Protein AF-A0A7X2PGZ8-F1 (afdb_monomer)

Secondary structure (DSSP, 8-state):
---HHHHTTS-S-----PPPTTS-HHHHHHHHHHHHHHS---SS--HHHHTTHHHHHHHHHHH---HHHHHHHHHHHHHHHHH-STT-TT-HHHHHHHHHHHHHHHHSHIIIIIIS----SPPPS--

Structure (mmCIF, N/CA/C/O backbone):
data_AF-A0A7X2PGZ8-F1
#
_entry.id   AF-A0A7X2PGZ8-F1
#
loop_
_atom_site.group_PDB
_atom_site.id
_atom_site.type_symbol
_atom_site.label_atom_id
_atom_site.label_alt_id
_atom_site.label_comp_id
_atom_site.label_asym_id
_atom_site.label_entity_id
_atom_site.label_seq_id
_atom_site.pdbx_PDB_ins_code
_atom_site.Cartn_x
_atom_site.Cartn_y
_atom_site.Cartn_z
_atom_site.occupancy
_atom_site.B_iso_or_equiv
_atom_site.auth_seq_id
_atom_site.auth_comp_id
_atom_site.auth_asym_id
_atom_site.auth_atom_id
_atom_site.pdbx_PDB_model_num
ATOM 1 N N . MET A 1 1 ? 15.956 -35.086 -18.249 1.00 41.00 1 MET A N 1
ATOM 2 C CA . MET A 1 1 ? 16.391 -34.496 -16.962 1.00 41.00 1 MET A CA 1
ATOM 3 C C . MET A 1 1 ? 16.322 -32.979 -17.093 1.00 41.00 1 MET A C 1
ATOM 5 O O . MET A 1 1 ? 17.024 -32.442 -17.937 1.00 41.00 1 MET A O 1
ATOM 9 N N . ARG A 1 2 ? 15.423 -32.295 -16.369 1.00 40.47 2 ARG A N 1
ATOM 10 C CA . ARG A 1 2 ? 15.281 -30.829 -16.466 1.00 40.47 2 ARG A CA 1
ATOM 11 C C . ARG A 1 2 ? 16.415 -30.139 -15.706 1.00 40.47 2 ARG A C 1
ATOM 13 O O . ARG A 1 2 ? 16.730 -30.516 -14.580 1.00 40.47 2 ARG A O 1
ATOM 20 N N . SER A 1 3 ? 17.050 -29.168 -16.357 1.00 50.34 3 SER A N 1
ATOM 21 C CA . SER A 1 3 ? 18.208 -28.436 -15.840 1.00 50.34 3 SER A CA 1
ATOM 22 C C . SER A 1 3 ? 17.849 -27.673 -14.564 1.00 50.34 3 SER A C 1
ATOM 24 O O . SER A 1 3 ? 16.793 -27.048 -14.481 1.00 50.34 3 SER A O 1
ATOM 26 N N . ARG A 1 4 ? 18.763 -27.643 -13.587 1.00 52.00 4 ARG A N 1
ATOM 27 C CA . ARG A 1 4 ? 18.643 -26.859 -12.340 1.00 52.00 4 ARG A CA 1
ATOM 28 C C . ARG A 1 4 ? 18.386 -25.360 -12.607 1.00 52.00 4 ARG A C 1
ATOM 30 O O . ARG A 1 4 ? 17.865 -24.665 -11.741 1.00 52.00 4 ARG A O 1
ATOM 37 N N . ARG A 1 5 ? 18.691 -24.877 -13.823 1.00 48.38 5 ARG A N 1
ATOM 38 C CA . ARG A 1 5 ? 18.364 -23.527 -14.323 1.00 48.38 5 ARG A CA 1
ATOM 39 C C . ARG A 1 5 ? 16.903 -23.340 -14.759 1.00 48.38 5 ARG A C 1
ATOM 41 O O . ARG A 1 5 ? 16.420 -22.217 -14.689 1.00 48.38 5 ARG A O 1
ATOM 48 N N . GLU A 1 6 ? 16.191 -24.390 -15.168 1.00 37.78 6 GLU A N 1
ATOM 49 C CA . GLU A 1 6 ? 14.738 -24.320 -15.412 1.00 37.78 6 GLU A CA 1
ATOM 50 C C . GLU A 1 6 ? 13.938 -24.394 -14.111 1.00 37.78 6 GLU A C 1
ATOM 52 O O . GLU A 1 6 ? 12.923 -23.717 -13.975 1.00 37.78 6 GLU A O 1
ATOM 57 N N . VAL A 1 7 ? 14.433 -25.134 -13.114 1.00 41.34 7 VAL A N 1
ATOM 58 C CA . VAL A 1 7 ? 13.809 -25.200 -11.779 1.00 41.34 7 VAL A CA 1
ATOM 59 C C . VAL A 1 7 ? 13.842 -23.831 -11.078 1.00 41.34 7 VAL A C 1
ATOM 61 O O . VAL A 1 7 ? 12.925 -23.489 -10.340 1.00 41.34 7 VAL A O 1
ATOM 64 N N . LEU A 1 8 ? 14.838 -22.991 -11.384 1.00 36.97 8 LEU A N 1
ATOM 65 C CA . LEU A 1 8 ? 14.932 -21.610 -10.891 1.00 36.97 8 LEU A CA 1
ATOM 66 C C . LEU A 1 8 ? 14.097 -20.585 -11.683 1.00 36.97 8 LEU A C 1
ATOM 68 O O . LEU A 1 8 ? 14.045 -19.422 -11.293 1.00 36.97 8 LEU A O 1
ATOM 72 N N . LYS A 1 9 ? 13.414 -20.984 -12.765 1.00 38.50 9 LYS A N 1
ATOM 73 C CA . LYS A 1 9 ? 12.509 -20.105 -13.534 1.00 38.50 9 LYS A CA 1
ATOM 74 C C . LYS A 1 9 ? 11.022 -20.293 -13.201 1.00 38.50 9 LYS A C 1
ATOM 76 O O . LYS A 1 9 ? 10.183 -19.684 -13.854 1.00 38.50 9 LYS A O 1
ATOM 81 N N . LEU A 1 10 ? 10.694 -21.068 -12.165 1.00 37.03 10 LEU A N 1
ATOM 82 C CA . LEU A 1 10 ? 9.313 -21.415 -11.798 1.00 37.03 10 LEU A CA 1
ATOM 83 C C . LEU A 1 10 ? 8.874 -20.970 -10.391 1.00 37.03 10 LEU A C 1
ATOM 85 O O . LEU A 1 10 ? 7.833 -21.406 -9.913 1.00 37.03 10 LEU A O 1
ATOM 89 N N . ALA A 1 11 ? 9.608 -20.070 -9.732 1.00 37.16 11 ALA A N 1
ATOM 90 C CA . ALA A 1 11 ? 9.189 -19.536 -8.435 1.00 37.16 11 ALA A CA 1
ATOM 91 C C . ALA A 1 11 ? 9.757 -18.134 -8.151 1.00 37.16 11 ALA A C 1
ATOM 93 O O . ALA A 1 11 ? 10.556 -17.948 -7.241 1.00 37.16 11 ALA A O 1
ATOM 94 N N . ALA A 1 12 ? 9.310 -17.118 -8.891 1.00 40.53 12 ALA A N 1
ATOM 95 C CA . ALA A 1 12 ? 9.129 -15.796 -8.283 1.00 40.53 12 ALA A CA 1
ATOM 96 C C . ALA A 1 12 ? 7.673 -15.758 -7.808 1.00 40.53 12 ALA A C 1
ATOM 98 O O . ALA A 1 12 ? 6.780 -15.286 -8.505 1.00 40.53 12 ALA A O 1
ATOM 99 N N . GLY A 1 13 ? 7.426 -16.464 -6.704 1.00 37.84 13 GLY A N 1
ATOM 100 C CA . GLY A 1 13 ? 6.093 -16.838 -6.264 1.00 37.84 13 GLY A CA 1
ATOM 101 C C . GLY A 1 13 ? 5.247 -15.636 -5.865 1.00 37.84 13 GLY A C 1
ATOM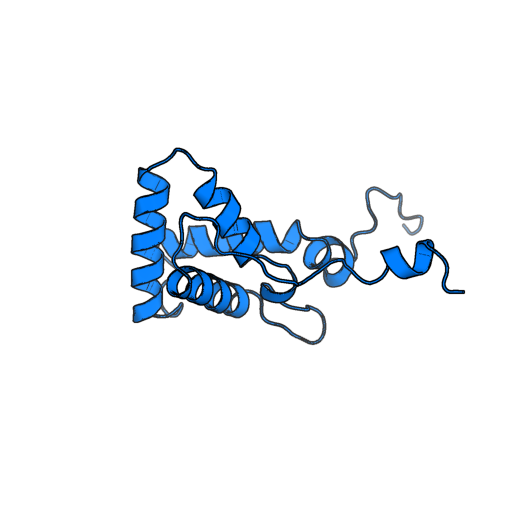 102 O O . GLY A 1 13 ? 5.469 -15.044 -4.815 1.00 37.84 13 GLY A O 1
ATOM 103 N N . ALA A 1 14 ? 4.165 -15.418 -6.608 1.00 43.41 14 ALA A N 1
ATOM 104 C CA . ALA A 1 14 ? 2.884 -14.981 -6.056 1.00 43.41 14 ALA A CA 1
ATOM 105 C C . ALA A 1 14 ? 2.259 -16.121 -5.212 1.00 43.41 14 ALA A C 1
ATOM 107 O O . ALA A 1 14 ? 1.115 -16.523 -5.407 1.00 43.41 14 ALA A O 1
ATOM 108 N N . ALA A 1 15 ? 3.051 -16.710 -4.311 1.00 36.28 15 ALA A N 1
ATOM 109 C CA . ALA A 1 15 ? 2.694 -17.862 -3.499 1.00 36.28 15 ALA A CA 1
ATOM 110 C C . ALA A 1 15 ? 2.703 -17.437 -2.031 1.00 36.28 15 ALA A C 1
ATOM 112 O O . ALA A 1 15 ? 3.744 -17.406 -1.380 1.00 36.28 15 ALA A O 1
ATOM 113 N N . GLY A 1 16 ? 1.516 -17.087 -1.533 1.00 44.56 16 GLY A N 1
ATOM 114 C CA . GLY A 1 16 ? 1.249 -16.928 -0.107 1.00 44.56 16 GLY A CA 1
ATOM 115 C C . GLY A 1 16 ? 1.970 -15.754 0.544 1.00 44.56 16 GLY A C 1
ATOM 116 O O . GLY A 1 16 ? 2.745 -15.952 1.480 1.00 44.56 16 GLY A O 1
ATOM 117 N N . VAL A 1 17 ? 1.664 -14.529 0.112 1.00 51.59 17 VAL A N 1
ATOM 118 C CA . VAL A 1 17 ? 1.916 -13.359 0.959 1.00 51.59 17 VAL A CA 1
ATOM 119 C C . VAL A 1 17 ? 1.075 -13.541 2.218 1.00 51.59 17 VAL A C 1
ATOM 121 O O . VAL A 1 17 ? -0.146 -13.384 2.206 1.00 51.59 17 VAL A O 1
ATOM 124 N N . ARG A 1 18 ? 1.724 -13.954 3.305 1.00 52.44 18 ARG A N 1
ATOM 125 C CA . ARG A 1 18 ? 1.091 -13.968 4.620 1.00 52.44 18 ARG A CA 1
ATOM 126 C C . ARG A 1 18 ? 0.836 -12.518 5.031 1.00 52.44 18 ARG A C 1
ATOM 128 O O . ARG A 1 18 ? 1.696 -11.677 4.763 1.00 52.44 18 ARG A O 1
ATOM 135 N N . PRO A 1 19 ? -0.293 -12.216 5.696 1.00 55.12 19 PRO A N 1
ATOM 136 C CA . PRO A 1 19 ? -0.403 -10.948 6.392 1.00 55.12 19 PRO A CA 1
ATOM 137 C C . PRO A 1 19 ? 0.790 -10.867 7.347 1.00 55.12 19 PRO A C 1
ATOM 139 O O . PRO A 1 19 ? 1.018 -11.782 8.143 1.00 55.12 19 PRO A O 1
ATOM 142 N N . ALA A 1 20 ? 1.590 -9.813 7.216 1.00 61.88 20 ALA A N 1
ATOM 143 C CA . ALA A 1 20 ? 2.522 -9.450 8.269 1.00 61.88 20 ALA A CA 1
ATOM 144 C C . ALA A 1 20 ? 1.706 -9.320 9.572 1.00 61.88 20 ALA A C 1
ATOM 146 O O . ALA A 1 20 ? 0.543 -8.900 9.513 1.00 61.88 20 ALA A O 1
ATOM 147 N N . GLY A 1 21 ? 2.251 -9.759 10.711 1.00 79.62 21 GLY A N 1
ATOM 148 C CA . GLY A 1 21 ? 1.469 -10.074 11.922 1.00 79.62 21 GLY A CA 1
ATOM 149 C C . GLY A 1 21 ? 0.582 -8.929 12.431 1.00 79.62 21 GLY A C 1
ATOM 150 O O . GLY A 1 21 ? -0.396 -9.155 13.140 1.00 79.62 21 GLY A O 1
ATOM 151 N N . PHE A 1 22 ? 0.892 -7.702 12.026 1.00 90.06 22 PHE A N 1
ATOM 152 C CA . PHE A 1 22 ? 0.128 -6.491 12.263 1.00 90.06 22 PHE A CA 1
ATOM 153 C C . PHE A 1 22 ? -1.331 -6.482 11.749 1.00 90.06 22 PHE A C 1
ATOM 155 O O . PHE A 1 22 ? -2.216 -5.988 12.465 1.00 90.06 22 PHE A O 1
ATOM 162 N N . PHE A 1 23 ? -1.613 -6.986 10.542 1.00 93.81 23 PHE A N 1
ATOM 163 C CA . PHE A 1 23 ? -2.964 -6.951 9.956 1.00 93.81 23 PHE A CA 1
ATOM 164 C C . PHE A 1 23 ? -3.708 -8.280 10.120 1.00 93.81 23 PHE A C 1
ATOM 166 O O . PHE A 1 23 ? -3.124 -9.354 9.985 1.00 93.81 23 PHE A O 1
ATOM 173 N N . THR A 1 24 ? -5.028 -8.223 10.338 1.00 94.81 24 THR A N 1
ATOM 174 C CA . THR A 1 24 ? -5.874 -9.414 10.153 1.00 94.81 24 THR A CA 1
ATOM 175 C C . THR A 1 24 ? -5.957 -9.787 8.671 1.00 94.81 24 THR A C 1
ATOM 177 O O . THR A 1 24 ? -5.583 -9.013 7.785 1.00 94.81 24 THR A O 1
ATOM 180 N N . ARG A 1 25 ? -6.487 -10.978 8.371 1.00 94.25 25 ARG A N 1
ATOM 181 C CA . ARG A 1 25 ? -6.701 -11.415 6.985 1.00 94.25 25 ARG A CA 1
ATOM 182 C C . ARG A 1 25 ? -7.651 -10.476 6.236 1.00 94.25 25 ARG A C 1
ATOM 184 O O . ARG A 1 25 ? -7.415 -10.173 5.072 1.00 94.25 25 ARG A O 1
ATOM 191 N N . GLU A 1 26 ? -8.701 -10.012 6.900 1.00 94.00 26 GLU A N 1
ATOM 192 C CA . GLU A 1 26 ? -9.714 -9.112 6.345 1.00 94.00 26 GLU A CA 1
ATOM 193 C C . GLU A 1 26 ? -9.144 -7.710 6.122 1.00 94.00 26 GLU A C 1
ATOM 195 O O . GLU A 1 26 ? -9.394 -7.105 5.083 1.00 94.00 26 GLU A O 1
ATOM 200 N N . GLU A 1 27 ? -8.335 -7.211 7.062 1.00 96.19 27 GLU A N 1
ATOM 201 C CA . GLU A 1 27 ? -7.612 -5.947 6.901 1.00 96.19 27 GLU A CA 1
ATOM 202 C C . GLU A 1 27 ? -6.644 -6.030 5.711 1.00 96.19 27 GLU A C 1
ATOM 204 O O . GLU A 1 27 ? -6.676 -5.181 4.823 1.00 96.19 27 GLU A O 1
ATOM 209 N N . PHE A 1 28 ? -5.835 -7.088 5.627 1.00 97.00 28 PHE A N 1
ATOM 210 C CA . PHE A 1 28 ? -4.929 -7.281 4.496 1.00 97.00 28 PHE A CA 1
ATOM 211 C C . PHE A 1 28 ? -5.679 -7.361 3.160 1.00 97.00 28 PHE A C 1
ATOM 213 O O . PHE A 1 28 ? -5.279 -6.722 2.190 1.00 97.00 28 PHE A O 1
ATOM 220 N N . ARG A 1 29 ? -6.795 -8.098 3.114 1.00 96.19 29 ARG A N 1
ATOM 221 C CA . ARG A 1 29 ? -7.640 -8.192 1.919 1.00 96.19 29 ARG A CA 1
ATOM 222 C C . ARG A 1 29 ? -8.181 -6.827 1.496 1.00 96.19 29 ARG A C 1
ATOM 224 O O . ARG A 1 29 ? -8.143 -6.514 0.314 1.00 96.19 29 ARG A O 1
ATOM 231 N N . MET A 1 30 ? -8.647 -6.014 2.443 1.00 96.31 30 MET A N 1
ATOM 232 C CA . MET A 1 30 ? -9.099 -4.653 2.149 1.00 96.31 30 MET A CA 1
ATOM 233 C C . MET A 1 30 ? -7.951 -3.807 1.590 1.00 96.31 30 MET A C 1
ATOM 235 O O . MET A 1 30 ? -8.135 -3.116 0.598 1.00 96.31 30 MET A O 1
ATOM 239 N N . LEU A 1 31 ? -6.752 -3.879 2.177 1.00 97.88 31 LEU A N 1
ATOM 240 C CA . LEU A 1 31 ? -5.584 -3.169 1.647 1.00 97.88 31 LEU A CA 1
ATOM 241 C C . LEU A 1 31 ? -5.286 -3.578 0.194 1.00 97.88 31 LEU A C 1
ATOM 243 O O . LEU A 1 31 ? -5.085 -2.707 -0.643 1.00 97.88 31 LEU A O 1
ATOM 247 N N . ASP A 1 32 ? -5.309 -4.877 -0.095 1.00 98.12 32 ASP A N 1
ATOM 248 C CA . ASP A 1 32 ? -5.071 -5.459 -1.421 1.00 98.12 32 ASP A CA 1
ATOM 249 C C . ASP A 1 32 ? -6.151 -5.105 -2.459 1.00 98.12 32 ASP A C 1
ATOM 251 O O . ASP A 1 32 ? -5.854 -4.879 -3.630 1.00 98.12 32 ASP A O 1
ATOM 255 N N . GLU A 1 33 ? -7.414 -5.007 -2.048 1.00 97.56 33 GLU A N 1
ATOM 256 C CA . GLU A 1 33 ? -8.500 -4.517 -2.906 1.00 97.56 33 GLU A CA 1
ATOM 257 C C . GLU A 1 33 ? -8.359 -3.015 -3.198 1.00 97.56 33 GLU A C 1
ATOM 259 O O . GLU A 1 33 ? -8.515 -2.593 -4.343 1.00 97.56 33 GLU A O 1
ATOM 264 N N . LEU A 1 34 ? -8.020 -2.203 -2.192 1.00 97.81 34 LEU A N 1
ATOM 265 C CA . LEU A 1 34 ? -7.881 -0.755 -2.361 1.00 97.81 34 LEU A CA 1
ATOM 266 C C . LEU A 1 34 ? -6.669 -0.381 -3.221 1.00 97.81 34 LEU A C 1
ATOM 268 O O . LEU A 1 34 ? -6.774 0.538 -4.030 1.00 97.81 34 LEU A O 1
ATOM 272 N N . THR A 1 35 ? -5.531 -1.060 -3.063 1.00 98.25 35 THR A N 1
ATOM 273 C CA . THR A 1 35 ? -4.341 -0.781 -3.880 1.00 98.25 35 THR A CA 1
ATOM 274 C C . THR A 1 35 ? -4.517 -1.252 -5.322 1.00 98.25 35 THR A C 1
ATOM 276 O O . THR A 1 35 ? -4.109 -0.536 -6.233 1.00 98.25 35 THR A O 1
ATOM 279 N N . GLU A 1 36 ? -5.185 -2.388 -5.556 1.00 98.06 36 GLU A N 1
ATOM 280 C CA . GLU A 1 36 ? -5.558 -2.831 -6.909 1.00 98.06 36 GLU A CA 1
ATOM 281 C C . GLU A 1 36 ? -6.536 -1.858 -7.574 1.00 98.06 36 GLU A C 1
ATOM 283 O O . GLU A 1 36 ? -6.406 -1.567 -8.754 1.00 98.06 36 GLU A O 1
ATOM 288 N N . ALA A 1 37 ? -7.474 -1.276 -6.824 1.00 96.50 37 ALA A N 1
ATOM 289 C CA . ALA A 1 37 ? -8.355 -0.246 -7.371 1.00 96.50 37 ALA A CA 1
ATOM 290 C C . ALA A 1 37 ? -7.605 1.044 -7.768 1.00 96.50 37 ALA A C 1
ATOM 292 O O . ALA A 1 37 ? -8.090 1.796 -8.611 1.00 96.50 37 ALA A O 1
ATOM 293 N N . MET A 1 38 ? -6.444 1.323 -7.162 1.00 95.81 38 MET A N 1
ATOM 294 C CA . MET A 1 38 ? -5.610 2.483 -7.504 1.00 95.81 38 MET A CA 1
ATOM 295 C C . MET A 1 38 ? -4.734 2.249 -8.739 1.00 95.81 38 MET A C 1
ATOM 297 O O . MET A 1 38 ? -4.542 3.184 -9.514 1.00 95.81 38 MET A O 1
ATOM 301 N N . ILE A 1 39 ? -4.180 1.043 -8.897 1.00 96.75 39 ILE A N 1
ATOM 302 C CA . ILE A 1 39 ? -3.394 0.627 -10.069 1.00 96.75 39 ILE A CA 1
ATOM 303 C C . ILE A 1 39 ? -3.948 -0.733 -10.516 1.00 96.75 39 ILE A C 1
ATOM 305 O O . ILE A 1 39 ? -3.456 -1.768 -10.052 1.00 96.75 39 ILE A O 1
ATOM 309 N N . PRO A 1 40 ? -5.010 -0.735 -11.340 1.00 97.31 40 PRO A N 1
ATOM 310 C CA . PRO A 1 40 ? -5.657 -1.961 -11.777 1.00 97.31 40 PRO A CA 1
ATOM 311 C C . PRO A 1 40 ? -4.842 -2.666 -12.856 1.00 97.31 40 PRO A C 1
ATOM 313 O O . PRO A 1 40 ? -4.003 -2.070 -13.528 1.00 97.31 40 PRO A O 1
ATOM 316 N N . THR A 1 41 ? -5.141 -3.946 -13.045 1.00 97.50 41 THR A N 1
ATOM 317 C CA . THR A 1 41 ? -4.707 -4.669 -14.239 1.00 97.50 41 THR A CA 1
ATOM 318 C C 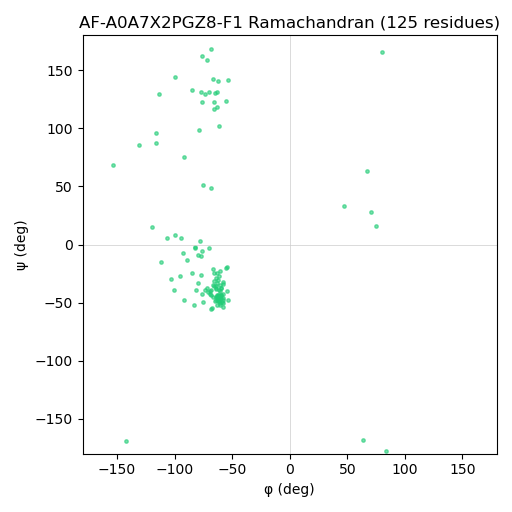. THR A 1 41 ? -5.328 -4.056 -15.503 1.00 97.50 41 THR A C 1
ATOM 320 O O . THR A 1 41 ? -6.546 -3.883 -15.571 1.00 97.50 41 THR A O 1
ATOM 323 N N . ASP A 1 42 ? -4.505 -3.801 -16.517 1.00 94.25 42 ASP A N 1
ATOM 324 C CA . ASP A 1 42 ? -4.904 -3.428 -17.876 1.00 94.25 42 ASP A CA 1
ATOM 325 C C . ASP A 1 42 ? -3.970 -4.082 -18.921 1.00 94.25 42 ASP A C 1
ATOM 327 O O . ASP A 1 42 ? -3.188 -4.982 -18.601 1.00 94.25 42 ASP A O 1
ATOM 331 N N . ASP A 1 43 ? -4.065 -3.673 -20.189 1.00 93.44 43 ASP A N 1
ATOM 332 C CA . ASP A 1 43 ? -3.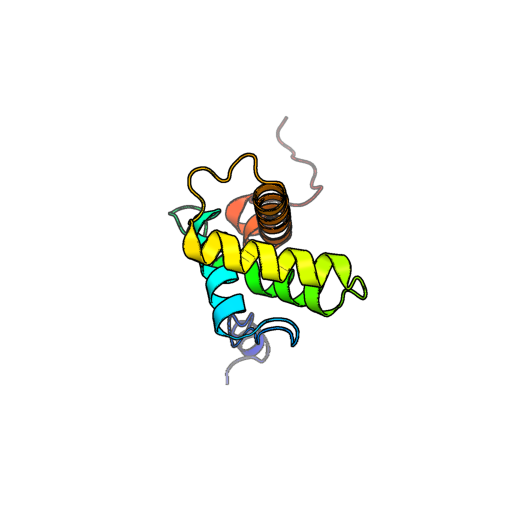267 -4.252 -21.281 1.00 93.44 43 ASP A CA 1
ATOM 333 C C . ASP A 1 43 ? -1.753 -4.032 -21.117 1.00 93.44 43 ASP A C 1
ATOM 335 O O . ASP A 1 43 ? -0.939 -4.797 -21.642 1.00 93.44 43 ASP A O 1
ATOM 339 N N . HIS A 1 44 ? -1.359 -2.994 -20.385 1.00 88.94 44 HIS A N 1
ATOM 340 C CA . HIS A 1 44 ? 0.029 -2.596 -20.189 1.00 88.94 44 HIS A CA 1
ATOM 341 C C . HIS A 1 44 ? 0.567 -3.076 -18.831 1.00 88.94 44 HIS A C 1
ATOM 343 O O . HIS A 1 44 ? 1.704 -3.551 -18.716 1.00 88.94 44 HIS A O 1
ATOM 349 N N . SER A 1 45 ? -0.276 -3.006 -17.804 1.00 91.00 45 SER A N 1
ATOM 350 C CA . SER A 1 45 ? 0.056 -3.201 -16.403 1.00 91.00 45 SER A CA 1
ATOM 351 C C . SER A 1 45 ? -0.602 -4.453 -15.817 1.00 91.00 45 SER A C 1
ATOM 353 O O . SER A 1 45 ? -1.814 -4.620 -15.887 1.00 91.00 45 SER A O 1
ATOM 355 N N . PRO A 1 46 ? 0.153 -5.335 -15.143 1.00 95.19 46 PRO A N 1
ATOM 356 C CA . PRO A 1 46 ? -0.414 -6.430 -14.348 1.00 95.19 46 PRO A CA 1
ATOM 357 C C . PRO A 1 46 ? -1.125 -6.009 -13.056 1.00 95.19 46 PRO A C 1
ATOM 359 O O . PRO A 1 46 ? -1.592 -6.890 -12.338 1.00 95.19 46 PRO A O 1
ATOM 362 N N . GLY A 1 47 ? -1.132 -4.718 -12.713 1.00 97.56 47 GLY A N 1
ATOM 363 C CA . GLY A 1 47 ? -1.788 -4.197 -11.514 1.00 97.56 47 GLY A CA 1
ATOM 364 C C . GLY A 1 47 ? -1.007 -4.361 -10.201 1.00 97.56 47 GLY A C 1
ATOM 365 O O . GLY A 1 47 ? -0.026 -5.112 -10.081 1.00 97.56 47 GLY A O 1
ATOM 366 N N . ALA A 1 48 ? -1.452 -3.627 -9.177 1.00 98.31 48 ALA A N 1
ATOM 367 C CA . ALA A 1 48 ? -0.827 -3.544 -7.854 1.00 98.31 4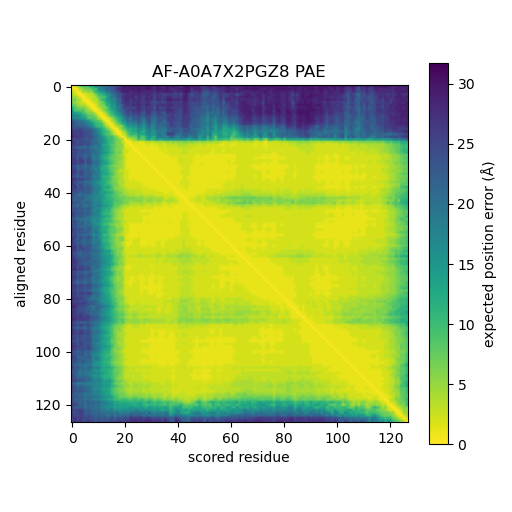8 ALA A CA 1
ATOM 368 C C . ALA A 1 48 ? -0.735 -4.893 -7.131 1.00 98.31 48 ALA A C 1
ATOM 370 O O . ALA A 1 48 ? 0.252 -5.183 -6.445 1.00 98.31 48 ALA A O 1
ATOM 371 N N . ARG A 1 49 ? -1.760 -5.728 -7.287 1.00 97.62 49 ARG A N 1
ATOM 372 C CA . ARG A 1 49 ? -1.863 -7.058 -6.692 1.00 97.62 49 ARG A CA 1
ATOM 373 C C . ARG A 1 49 ? -0.793 -7.980 -7.246 1.00 97.62 49 ARG A C 1
ATOM 375 O O . ARG A 1 49 ? -0.068 -8.605 -6.472 1.00 97.62 49 ARG A O 1
ATOM 382 N N . ALA A 1 50 ? -0.631 -8.025 -8.569 1.00 96.81 50 ALA A N 1
ATOM 383 C CA . ALA A 1 50 ? 0.427 -8.817 -9.193 1.00 96.81 50 ALA A CA 1
ATOM 384 C C . ALA A 1 50 ? 1.823 -8.318 -8.789 1.00 96.81 50 ALA A C 1
ATOM 386 O O . ALA A 1 50 ? 2.748 -9.118 -8.642 1.00 96.81 50 ALA A O 1
ATOM 387 N N . ALA A 1 51 ? 1.970 -7.008 -8.569 1.00 97.12 51 ALA A N 1
ATOM 388 C CA . ALA A 1 51 ? 3.208 -6.396 -8.092 1.00 97.12 51 ALA A CA 1
ATOM 389 C C . ALA A 1 51 ? 3.472 -6.596 -6.588 1.00 97.12 51 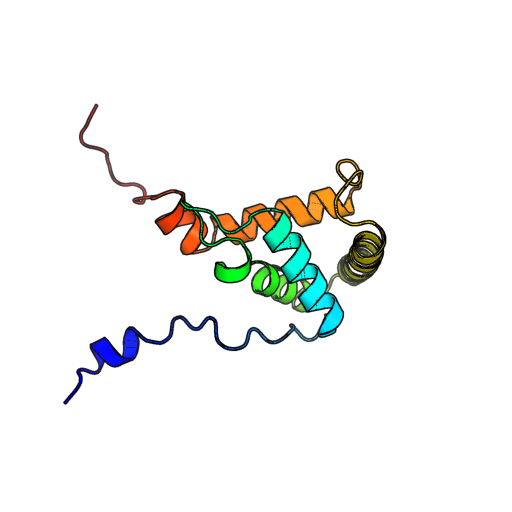ALA A C 1
ATOM 391 O O . ALA A 1 51 ? 4.542 -6.225 -6.107 1.00 97.12 51 ALA A O 1
ATOM 392 N N . GLY A 1 52 ? 2.538 -7.190 -5.837 1.00 96.88 52 GLY A N 1
ATOM 393 C CA . GLY A 1 52 ? 2.701 -7.444 -4.405 1.00 96.88 52 GLY A CA 1
ATOM 394 C C . GLY A 1 52 ? 2.668 -6.177 -3.547 1.00 96.88 52 GLY A C 1
ATOM 395 O O . GLY A 1 52 ? 3.260 -6.146 -2.469 1.00 9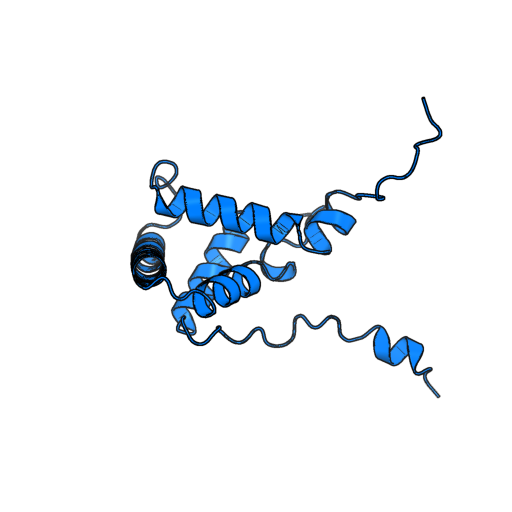6.88 52 GLY A O 1
ATOM 396 N N . VAL A 1 53 ? 1.978 -5.125 -3.990 1.00 98.19 53 VAL A N 1
ATOM 397 C CA . VAL A 1 53 ? 1.962 -3.824 -3.301 1.00 98.19 53 VAL A CA 1
ATOM 398 C C . VAL A 1 53 ? 1.429 -3.928 -1.869 1.00 98.19 53 VAL A C 1
ATOM 400 O O . VAL A 1 53 ? 2.044 -3.403 -0.940 1.00 98.19 53 VAL A O 1
ATOM 403 N N . ALA A 1 54 ? 0.318 -4.638 -1.656 1.00 97.56 54 ALA A N 1
ATOM 404 C CA . ALA A 1 54 ? -0.252 -4.795 -0.317 1.00 97.56 54 ALA A CA 1
ATOM 405 C C . ALA A 1 54 ? 0.690 -5.555 0.629 1.00 97.56 54 ALA A C 1
ATOM 407 O O . ALA A 1 54 ? 0.801 -5.202 1.803 1.00 97.56 54 ALA A O 1
ATOM 408 N N . ALA A 1 55 ? 1.419 -6.545 0.103 1.00 96.12 55 ALA A N 1
ATOM 409 C CA . ALA A 1 55 ? 2.453 -7.278 0.831 1.00 96.12 55 ALA A CA 1
ATOM 410 C C . ALA A 1 55 ? 3.535 -6.339 1.360 1.00 96.12 55 ALA A C 1
ATOM 412 O O . ALA A 1 55 ? 3.871 -6.363 2.543 1.00 96.12 55 ALA A O 1
ATOM 413 N N . TYR A 1 56 ? 4.048 -5.494 0.465 1.00 96.50 56 TYR A N 1
ATOM 414 C CA . TYR A 1 56 ? 5.099 -4.539 0.767 1.00 96.50 56 TYR A CA 1
ATOM 415 C C . TYR A 1 56 ? 4.663 -3.556 1.859 1.00 96.50 56 TYR A C 1
ATOM 417 O O . TYR A 1 56 ? 5.355 -3.387 2.86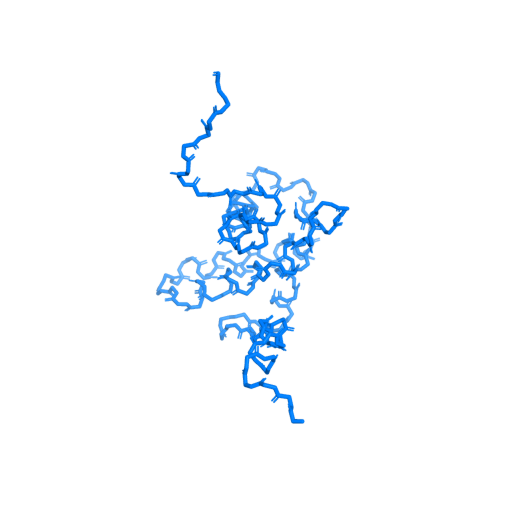3 1.00 96.50 56 TYR A O 1
ATOM 425 N N . ILE A 1 57 ? 3.481 -2.950 1.701 1.00 97.12 57 ILE A N 1
ATOM 426 C CA . ILE A 1 57 ? 2.944 -1.989 2.672 1.00 97.12 57 ILE A CA 1
ATOM 427 C C . ILE A 1 57 ? 2.710 -2.662 4.031 1.00 97.12 57 ILE A C 1
ATOM 429 O O . ILE A 1 57 ? 3.079 -2.097 5.061 1.00 97.12 57 ILE A O 1
ATOM 433 N N . ALA A 1 58 ? 2.130 -3.866 4.048 1.00 96.69 58 ALA A N 1
ATOM 434 C CA . ALA A 1 58 ? 1.892 -4.614 5.279 1.00 96.69 58 ALA A CA 1
ATOM 435 C C . ALA A 1 58 ? 3.197 -4.948 6.016 1.00 96.69 58 ALA A C 1
ATOM 437 O O . ALA A 1 58 ? 3.265 -4.730 7.223 1.00 96.69 58 ALA A O 1
ATOM 438 N N . GLY A 1 59 ? 4.229 -5.414 5.304 1.00 95.31 59 GLY A N 1
ATOM 439 C CA . GLY A 1 59 ? 5.544 -5.703 5.886 1.00 95.31 59 GLY A CA 1
ATOM 440 C C . GLY A 1 59 ? 6.202 -4.459 6.484 1.00 95.31 59 GLY A C 1
ATOM 441 O O . GLY A 1 59 ? 6.578 -4.464 7.652 1.00 95.31 59 GLY A O 1
ATOM 442 N N . ALA A 1 60 ? 6.226 -3.352 5.736 1.00 94.44 60 ALA A N 1
ATOM 443 C CA . ALA A 1 60 ? 6.794 -2.091 6.215 1.00 94.44 60 ALA A CA 1
ATOM 444 C C . ALA A 1 60 ? 6.072 -1.544 7.463 1.00 94.44 60 ALA A C 1
ATOM 446 O O . ALA A 1 60 ? 6.687 -0.926 8.334 1.00 94.44 60 ALA A O 1
ATOM 447 N N . LEU A 1 61 ? 4.754 -1.748 7.560 1.00 95.69 61 LEU A N 1
ATOM 448 C CA . LEU A 1 61 ? 3.987 -1.363 8.744 1.00 95.69 61 LEU A CA 1
ATOM 449 C C . LEU A 1 61 ? 4.240 -2.300 9.921 1.00 95.69 61 LEU A C 1
ATOM 451 O O . LEU A 1 61 ? 4.326 -1.814 11.043 1.00 95.69 61 LEU A O 1
ATOM 455 N N . ASP A 1 62 ? 4.368 -3.604 9.692 1.00 94.81 62 ASP A N 1
ATOM 456 C CA . ASP A 1 62 ? 4.652 -4.592 10.737 1.00 94.81 62 ASP A CA 1
ATOM 457 C C . ASP A 1 62 ? 6.018 -4.354 11.390 1.00 94.81 62 ASP A C 1
ATOM 459 O O . ASP A 1 62 ? 6.103 -4.298 12.619 1.00 94.81 62 ASP A O 1
ATOM 463 N N . GLU A 1 63 ? 7.041 -4.077 10.578 1.00 92.62 63 GLU A N 1
ATOM 464 C CA . GLU A 1 63 ? 8.408 -3.755 11.013 1.00 92.62 63 GLU A CA 1
ATOM 465 C C . GLU A 1 63 ? 8.515 -2.419 11.767 1.00 92.62 63 GLU A C 1
ATOM 467 O O . GLU A 1 63 ? 9.459 -2.193 12.525 1.00 92.62 63 GLU A O 1
ATOM 472 N N . SER A 1 64 ? 7.551 -1.512 11.590 1.00 94.31 64 SER A N 1
ATOM 473 C CA . SER A 1 64 ? 7.589 -0.203 12.238 1.00 94.31 64 SER A CA 1
ATOM 474 C C . SER A 1 64 ? 7.356 -0.294 13.751 1.00 94.31 64 SER A C 1
ATOM 476 O O . SER A 1 64 ? 6.359 -0.847 14.223 1.00 94.31 64 SER A O 1
ATOM 478 N N . ASN A 1 65 ? 8.223 0.358 14.529 1.00 94.94 65 ASN A N 1
ATOM 479 C CA . ASN A 1 65 ? 8.026 0.552 15.971 1.00 94.94 65 ASN A CA 1
ATOM 480 C C . ASN A 1 65 ? 7.101 1.740 16.305 1.00 94.94 65 ASN A C 1
ATOM 482 O O . ASN A 1 65 ? 6.805 1.984 17.475 1.00 94.94 65 ASN A O 1
ATOM 486 N N . ASP A 1 66 ? 6.613 2.481 15.304 1.00 97.31 66 ASP A N 1
ATOM 487 C CA . ASP A 1 66 ? 5.709 3.611 15.517 1.00 97.31 66 ASP A CA 1
ATOM 488 C C . ASP A 1 66 ? 4.270 3.125 15.766 1.00 97.31 66 ASP A C 1
ATOM 490 O O . ASP A 1 66 ? 3.483 2.841 14.854 1.00 97.31 66 ASP A O 1
ATOM 494 N N . ALA A 1 67 ? 3.894 3.066 17.043 1.00 95.88 67 ALA A N 1
ATOM 495 C CA . ALA A 1 67 ? 2.538 2.718 17.455 1.00 95.88 67 ALA A CA 1
ATOM 496 C C . ALA A 1 67 ? 1.480 3.723 16.953 1.00 95.88 67 ALA A C 1
ATOM 498 O O . ALA A 1 67 ? 0.327 3.347 16.733 1.00 95.88 67 ALA A O 1
ATOM 499 N N . GLY A 1 68 ? 1.837 5.000 16.786 1.00 97.81 68 GLY A N 1
ATOM 500 C CA . GLY A 1 68 ? 0.952 6.038 16.258 1.00 97.81 68 GLY A CA 1
ATOM 501 C C . GLY A 1 68 ? 0.630 5.825 14.784 1.00 97.81 68 GLY A C 1
ATOM 502 O O . GLY A 1 68 ? -0.541 5.899 14.397 1.00 97.81 68 GLY A O 1
ATOM 503 N N . LEU A 1 69 ? 1.643 5.487 13.986 1.00 96.06 69 LEU A N 1
ATOM 504 C CA . LEU A 1 69 ? 1.489 5.075 12.593 1.00 96.06 69 LEU A CA 1
ATOM 505 C C . LEU A 1 69 ? 0.572 3.855 12.490 1.00 96.06 69 LEU A C 1
ATOM 507 O O . LEU A 1 69 ? -0.458 3.921 11.818 1.00 96.06 69 LEU A O 1
ATOM 511 N N . LYS A 1 70 ? 0.881 2.781 13.227 1.00 96.06 70 LYS A N 1
ATOM 512 C CA . LYS A 1 70 ? 0.078 1.548 13.253 1.00 96.06 70 LYS A CA 1
ATOM 513 C C . LYS A 1 70 ? -1.398 1.826 13.578 1.00 96.06 70 LYS A C 1
ATOM 515 O O . LYS A 1 70 ? -2.295 1.385 12.856 1.00 96.06 70 LYS A O 1
ATOM 520 N N . ARG A 1 71 ? -1.685 2.628 14.611 1.00 97.50 71 ARG A N 1
ATOM 521 C CA . ARG A 1 71 ? -3.073 3.005 14.951 1.00 97.50 71 ARG A CA 1
ATOM 522 C C . ARG A 1 71 ? -3.765 3.789 13.834 1.00 97.50 71 ARG A C 1
ATOM 524 O O . ARG A 1 71 ? -4.901 3.457 13.493 1.00 97.50 71 ARG A O 1
ATOM 531 N N . ARG A 1 72 ? -3.107 4.807 13.259 1.00 97.88 72 ARG A N 1
ATOM 532 C CA . ARG A 1 72 ? -3.678 5.590 12.144 1.00 97.88 72 ARG A CA 1
ATOM 533 C C . ARG A 1 72 ? -3.983 4.713 10.937 1.00 97.88 72 ARG A C 1
ATOM 535 O O . ARG A 1 72 ? -5.020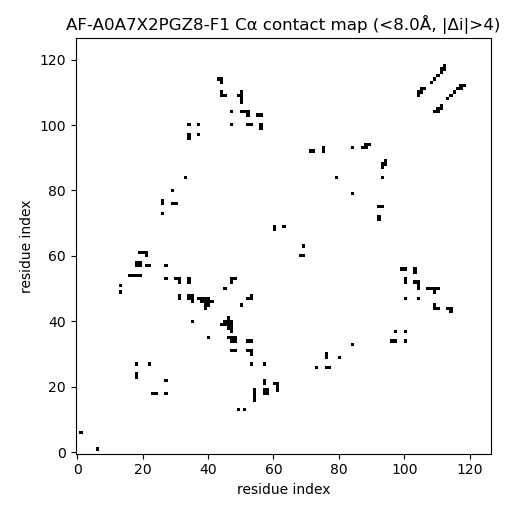 4.916 10.315 1.00 97.88 72 ARG A O 1
ATOM 542 N N . TRP A 1 73 ? -3.135 3.730 10.646 1.00 97.69 73 TRP A N 1
ATOM 543 C CA . TRP A 1 73 ? -3.337 2.814 9.527 1.00 97.69 73 TRP A CA 1
ATOM 544 C C . TRP A 1 73 ? -4.548 1.905 9.712 1.00 97.69 73 TRP A C 1
ATOM 546 O O . TRP A 1 73 ? -5.383 1.826 8.812 1.00 97.69 73 TRP A O 1
ATOM 556 N N . LYS A 1 74 ? -4.726 1.306 10.896 1.00 97.06 74 LYS A N 1
ATOM 557 C CA . LYS A 1 74 ? -5.946 0.531 11.183 1.00 97.06 74 LYS A CA 1
ATOM 558 C C . LYS A 1 74 ? -7.206 1.395 11.127 1.00 97.06 74 LYS A C 1
ATOM 560 O O . LYS A 1 74 ? -8.213 0.989 10.547 1.00 97.06 74 LYS A O 1
ATOM 565 N N . ALA A 1 75 ? -7.155 2.600 11.695 1.00 97.81 75 ALA A N 1
ATOM 566 C CA . ALA A 1 75 ? -8.288 3.524 11.682 1.00 97.81 75 ALA A CA 1
ATOM 567 C C . ALA A 1 75 ? -8.653 3.972 10.257 1.00 97.81 75 ALA A C 1
ATOM 569 O O . ALA A 1 75 ? -9.827 3.960 9.885 1.00 97.81 75 ALA A O 1
ATOM 570 N N . GLY A 1 76 ? -7.652 4.330 9.454 1.00 97.56 76 GLY A N 1
ATOM 571 C CA . GLY A 1 76 ? -7.826 4.734 8.066 1.00 97.56 76 GLY A CA 1
ATOM 572 C C . GLY A 1 76 ? -8.393 3.615 7.200 1.00 97.56 76 GLY A C 1
ATOM 573 O O . GLY A 1 76 ? -9.364 3.829 6.477 1.00 97.56 76 GLY A O 1
ATOM 574 N N . LEU A 1 77 ? -7.864 2.399 7.337 1.00 96.94 77 LEU A N 1
ATOM 575 C CA . LEU A 1 77 ? -8.342 1.240 6.590 1.00 96.94 77 LEU A CA 1
ATOM 576 C C . LEU A 1 77 ? -9.795 0.892 6.944 1.00 96.94 77 LEU A C 1
ATOM 578 O O . LEU A 1 77 ? -10.623 0.707 6.057 1.00 96.94 77 LEU A O 1
ATOM 582 N N . LYS A 1 78 ? -10.141 0.913 8.239 1.00 96.44 78 LYS A N 1
ATOM 583 C CA . LYS A 1 78 ? -11.525 0.746 8.719 1.00 96.44 78 LYS A CA 1
ATOM 584 C C . LYS A 1 78 ? -12.468 1.844 8.216 1.00 96.44 78 LYS A C 1
ATOM 586 O O . LYS A 1 78 ? -13.679 1.642 8.140 1.00 96.44 78 LYS A O 1
ATOM 591 N N . ARG A 1 79 ? -11.947 3.036 7.931 1.00 96.69 79 ARG A N 1
ATOM 592 C CA . ARG A 1 79 ? -12.731 4.129 7.356 1.00 96.69 79 ARG A CA 1
ATOM 593 C C . ARG A 1 79 ? -12.997 3.874 5.874 1.00 96.69 79 ARG A C 1
ATOM 595 O O . ARG A 1 79 ? -14.147 3.961 5.446 1.00 96.69 79 ARG A O 1
ATOM 602 N N . LEU A 1 80 ? -11.959 3.549 5.101 1.00 94.69 80 LEU A N 1
ATOM 603 C CA . LEU A 1 80 ? -12.093 3.275 3.667 1.00 94.69 80 LEU A CA 1
ATOM 604 C C . LEU A 1 80 ? -12.922 2.017 3.399 1.00 94.69 80 LEU A C 1
ATOM 606 O O . LEU A 1 80 ? -13.706 2.022 2.460 1.00 94.69 80 LEU A O 1
ATOM 610 N N . SER A 1 81 ? -12.888 1.010 4.276 1.00 92.62 81 SER A N 1
ATOM 611 C CA . SER A 1 81 ? -13.767 -0.161 4.142 1.00 92.62 81 SER A CA 1
ATOM 612 C C . SER A 1 81 ? -15.262 0.172 4.186 1.00 92.62 81 SER A C 1
ATOM 614 O O . SER A 1 81 ? -16.075 -0.588 3.671 1.00 92.62 81 SER A O 1
ATOM 616 N N . LYS A 1 82 ? -15.637 1.306 4.788 1.00 93.81 82 LYS A N 1
ATOM 617 C CA . LYS A 1 82 ? -17.027 1.784 4.855 1.00 93.81 82 LYS A CA 1
ATOM 618 C C . LYS A 1 82 ? -17.381 2.785 3.764 1.00 93.81 82 LYS A C 1
ATOM 620 O O . LYS A 1 82 ? -18.553 2.953 3.457 1.00 93.81 82 LYS A O 1
ATOM 625 N N . THR A 1 83 ? -16.388 3.517 3.269 1.00 93.62 83 THR A N 1
ATOM 626 C CA . THR A 1 83 ? -16.600 4.700 2.420 1.00 93.62 83 THR A CA 1
ATOM 627 C C . THR A 1 83 ? -16.134 4.501 0.983 1.00 93.62 83 THR A C 1
ATOM 629 O O . THR A 1 83 ? -16.511 5.285 0.118 1.00 93.62 83 THR A O 1
ATOM 632 N N . GLY A 1 84 ? -15.342 3.462 0.712 1.00 91.94 84 GLY A N 1
ATOM 633 C CA . GLY A 1 84 ? -14.605 3.329 -0.538 1.00 91.94 84 GLY A CA 1
ATOM 634 C C . GLY A 1 84 ? -13.562 4.438 -0.706 1.00 91.94 84 GLY A C 1
ATOM 635 O O . GLY A 1 84 ? -13.247 5.178 0.228 1.00 91.94 84 GLY A O 1
ATOM 636 N N . LEU A 1 85 ? -13.013 4.546 -1.917 1.00 90.06 85 LEU A N 1
ATOM 637 C CA . LEU A 1 85 ? -12.035 5.585 -2.266 1.00 90.06 85 LEU A CA 1
ATOM 638 C C . LEU A 1 85 ? -12.687 6.909 -2.688 1.00 90.06 85 LEU A C 1
ATOM 640 O O . LEU A 1 85 ? -12.065 7.961 -2.572 1.00 90.06 85 LEU A O 1
ATOM 644 N N . HIS A 1 86 ? -13.931 6.860 -3.164 1.00 90.19 86 HIS A N 1
ATOM 645 C CA . HIS A 1 86 ? -14.619 8.017 -3.725 1.00 90.19 86 HIS A CA 1
ATOM 646 C C . HIS A 1 86 ? -14.851 9.110 -2.668 1.00 90.19 86 HIS A C 1
ATOM 648 O O . HIS A 1 86 ? -15.365 8.843 -1.576 1.00 90.19 86 HIS A O 1
ATOM 654 N N . GLY A 1 87 ? -14.484 10.354 -2.987 1.00 92.06 87 GLY A N 1
ATOM 655 C CA . GLY A 1 87 ? -14.643 11.488 -2.074 1.00 92.06 87 GLY A CA 1
ATOM 656 C C . GLY A 1 87 ? -13.624 11.503 -0.928 1.00 92.06 87 GLY A C 1
ATOM 657 O O . GLY A 1 87 ? -13.851 12.164 0.089 1.00 92.06 87 GLY A O 1
ATOM 658 N N . GLN A 1 88 ? -12.537 10.728 -1.032 1.00 92.38 88 GLN A N 1
ATOM 659 C CA . GLN A 1 88 ? -11.461 10.662 -0.034 1.00 92.38 88 GLN A CA 1
ATOM 660 C C . GLN A 1 88 ? -10.175 11.357 -0.471 1.00 92.38 88 GLN A C 1
ATOM 662 O O . GLN A 1 88 ? -9.193 11.335 0.265 1.00 92.38 88 GLN A O 1
ATOM 667 N N . GLU A 1 89 ? -10.175 12.029 -1.618 1.00 89.75 89 GLU A N 1
ATOM 668 C CA . GLU A 1 89 ? -8.992 12.562 -2.300 1.00 89.75 89 GLU A CA 1
ATOM 669 C C . GLU A 1 89 ? -8.193 13.535 -1.417 1.00 89.75 89 GLU A C 1
ATOM 671 O O . GLU A 1 89 ? -6.960 13.567 -1.451 1.00 89.75 89 GLU A O 1
ATOM 676 N N . ASN A 1 90 ? -8.893 14.292 -0.568 1.00 94.19 90 ASN A N 1
ATOM 677 C CA . ASN A 1 90 ? -8.293 15.249 0.360 1.00 94.19 90 ASN A CA 1
ATOM 678 C C . ASN A 1 90 ? -8.007 14.677 1.756 1.00 94.19 90 ASN A C 1
ATOM 680 O O . ASN A 1 90 ? -7.369 15.348 2.567 1.00 94.19 90 ASN A O 1
ATOM 684 N N . HIS A 1 91 ? -8.440 13.450 2.055 1.00 96.44 91 HIS A N 1
ATOM 685 C CA . HIS A 1 91 ? -8.234 12.848 3.366 1.00 96.44 91 HIS A CA 1
ATOM 686 C C . HIS A 1 91 ? -6.758 12.432 3.544 1.00 96.44 91 HIS A C 1
ATOM 688 O O . HIS A 1 91 ? -6.237 11.691 2.707 1.00 96.44 91 HIS A O 1
ATOM 694 N N . PRO A 1 92 ? -6.077 12.811 4.647 1.00 97.00 92 PRO A N 1
ATOM 695 C CA . PRO A 1 92 ? -4.647 12.531 4.830 1.00 97.00 92 PRO A CA 1
ATOM 696 C C . PRO A 1 92 ? -4.276 11.052 4.687 1.00 97.00 92 PRO A C 1
ATOM 698 O O . PRO A 1 92 ? -3.280 10.717 4.057 1.00 97.00 92 PRO A O 1
ATOM 701 N N . PHE A 1 93 ? -5.116 10.153 5.211 1.00 97.50 93 PHE A N 1
ATOM 702 C CA . PHE A 1 93 ? -4.886 8.712 5.070 1.00 97.50 93 PHE A CA 1
ATOM 703 C C . PHE A 1 93 ? -4.943 8.226 3.614 1.00 97.50 93 PHE A C 1
ATOM 705 O O . PHE A 1 93 ? -4.150 7.373 3.236 1.00 97.50 93 PHE A O 1
ATOM 712 N N . PHE A 1 94 ? -5.853 8.757 2.789 1.00 97.31 94 PHE A N 1
ATOM 713 C CA . PHE A 1 94 ? -5.933 8.356 1.383 1.00 97.31 94 PHE A CA 1
ATOM 714 C C . PHE A 1 94 ? -4.701 8.829 0.608 1.00 97.31 94 PHE A C 1
ATOM 716 O O . PHE A 1 94 ? -4.166 8.069 -0.195 1.00 97.31 94 PHE A O 1
ATOM 723 N N . LYS A 1 95 ? -4.207 10.042 0.897 1.00 97.75 95 LYS A N 1
ATOM 724 C CA . LYS A 1 95 ? -2.949 10.542 0.326 1.00 97.75 95 LYS A CA 1
ATOM 725 C C . LYS A 1 95 ? -1.776 9.623 0.673 1.00 97.75 95 LYS A C 1
ATOM 727 O O . LYS A 1 95 ? -1.089 9.172 -0.235 1.00 97.75 95 LYS A O 1
ATOM 732 N N . GLU A 1 96 ? -1.627 9.255 1.948 1.00 98.06 96 GLU A N 1
ATOM 733 C CA . GLU A 1 96 ? -0.567 8.334 2.388 1.00 98.06 96 GLU A CA 1
ATOM 734 C C . GLU A 1 96 ? -0.700 6.945 1.732 1.00 98.06 96 GLU A C 1
ATOM 736 O O . GLU A 1 96 ? 0.287 6.374 1.267 1.00 98.06 96 GLU A O 1
ATOM 741 N N . LEU A 1 97 ? -1.920 6.399 1.651 1.00 98.31 97 LEU A N 1
ATOM 742 C CA . LEU A 1 97 ? -2.178 5.120 0.984 1.00 98.31 97 LEU A CA 1
ATOM 743 C C . LEU A 1 97 ? -1.783 5.173 -0.497 1.00 98.31 97 LEU A C 1
ATOM 745 O O . LEU A 1 97 ? -1.116 4.260 -0.986 1.00 98.31 97 LEU A O 1
ATOM 749 N N . LYS A 1 98 ? -2.155 6.247 -1.199 1.00 97.50 98 LYS A N 1
ATOM 750 C CA . LYS A 1 98 ? -1.822 6.452 -2.610 1.00 97.50 98 LYS A CA 1
ATOM 751 C C . LYS A 1 98 ? -0.314 6.574 -2.818 1.00 97.50 98 LYS A C 1
ATOM 753 O O . LYS A 1 98 ? 0.232 5.888 -3.676 1.00 97.50 98 LYS A O 1
ATOM 758 N N . GLU A 1 99 ? 0.362 7.391 -2.015 1.00 98.25 99 GLU A N 1
ATOM 759 C CA . GLU A 1 99 ? 1.817 7.573 -2.081 1.00 98.25 99 GLU A CA 1
ATOM 760 C C . GLU A 1 99 ? 2.558 6.247 -1.891 1.00 98.25 99 GLU A C 1
ATOM 762 O O . GLU A 1 99 ? 3.407 5.887 -2.706 1.00 98.25 99 GLU A O 1
ATOM 767 N N . ARG A 1 100 ? 2.190 5.468 -0.867 1.00 98.44 100 ARG A N 1
ATOM 768 C CA . ARG A 1 100 ? 2.805 4.156 -0.631 1.00 98.44 100 ARG A CA 1
ATOM 769 C C . ARG A 1 100 ? 2.484 3.141 -1.720 1.00 98.44 100 ARG A C 1
ATOM 771 O O . ARG A 1 100 ? 3.344 2.325 -2.036 1.00 98.44 100 ARG A O 1
ATOM 778 N N . THR A 1 101 ? 1.285 3.194 -2.298 1.00 98.56 101 THR A N 1
ATOM 779 C CA . THR A 1 101 ? 0.885 2.326 -3.417 1.00 98.56 101 THR A CA 1
ATOM 780 C C . THR A 1 101 ? 1.760 2.586 -4.637 1.00 98.56 101 THR A C 1
ATOM 782 O O . THR A 1 101 ? 2.376 1.658 -5.152 1.00 98.56 101 THR A O 1
ATOM 785 N N . VAL A 1 102 ? 1.883 3.852 -5.046 1.00 98.25 102 VAL A N 1
ATOM 786 C CA . VAL A 1 102 ? 2.728 4.270 -6.176 1.00 98.25 102 VAL A CA 1
ATOM 787 C C . VAL A 1 102 ? 4.190 3.910 -5.920 1.00 98.25 102 VAL A C 1
ATOM 789 O O . VAL A 1 102 ? 4.839 3.328 -6.787 1.00 98.25 102 VAL A O 1
ATOM 792 N N . PHE A 1 103 ? 4.699 4.199 -4.719 1.00 98.31 103 PHE A N 1
ATOM 793 C CA . PHE A 1 103 ? 6.076 3.882 -4.351 1.00 98.31 103 PHE A CA 1
ATOM 794 C C . PHE A 1 103 ? 6.355 2.377 -4.426 1.00 98.31 103 PHE A C 1
ATOM 796 O O . PHE A 1 103 ? 7.297 1.955 -5.094 1.00 98.31 103 PHE A O 1
ATOM 803 N N . ALA A 1 104 ? 5.526 1.553 -3.784 1.00 98.12 104 ALA A N 1
ATOM 804 C CA . ALA A 1 104 ? 5.686 0.102 -3.797 1.00 98.12 104 ALA A CA 1
ATOM 805 C C . ALA A 1 104 ? 5.574 -0.470 -5.217 1.00 98.12 104 ALA A C 1
ATOM 807 O O . ALA A 1 104 ? 6.332 -1.359 -5.597 1.00 98.12 104 ALA A O 1
ATOM 808 N N . TYR A 1 105 ? 4.652 0.063 -6.020 1.00 98.31 105 TYR A N 1
ATOM 809 C CA . TYR A 1 105 ? 4.428 -0.405 -7.376 1.00 98.31 105 TYR A CA 1
ATOM 810 C C . TYR A 1 105 ? 5.612 -0.100 -8.302 1.00 98.31 105 TYR A C 1
ATOM 812 O O . TYR A 1 105 ? 6.184 -1.022 -8.885 1.00 98.31 105 TYR A O 1
ATOM 820 N N . TYR A 1 106 ? 6.046 1.159 -8.394 1.00 97.12 106 TYR A N 1
ATOM 821 C CA . TYR A 1 106 ? 7.124 1.556 -9.311 1.00 97.12 106 TYR A CA 1
ATOM 822 C C . TYR A 1 106 ? 8.531 1.187 -8.830 1.00 97.12 106 TYR A C 1
ATOM 824 O O . TYR A 1 106 ? 9.473 1.237 -9.616 1.00 97.12 106 TYR A O 1
ATOM 832 N N . THR A 1 107 ? 8.689 0.748 -7.580 1.00 94.38 107 THR A N 1
ATOM 833 C CA . THR A 1 107 ? 9.926 0.094 -7.112 1.00 94.38 107 THR A CA 1
ATOM 834 C C . THR A 1 107 ? 9.913 -1.424 -7.318 1.00 94.38 107 THR A C 1
ATOM 836 O O . THR A 1 107 ? 10.961 -2.068 -7.234 1.00 94.38 107 THR A O 1
ATOM 839 N N . SER A 1 108 ? 8.755 -2.018 -7.624 1.00 95.75 108 SER A N 1
ATOM 840 C CA . SER A 1 108 ? 8.653 -3.439 -7.953 1.00 95.75 108 SER A CA 1
ATOM 841 C C . SER A 1 108 ? 9.249 -3.740 -9.331 1.00 95.75 108 SER A C 1
ATOM 843 O O . SER A 1 108 ? 9.297 -2.888 -10.219 1.00 95.75 108 SER A O 1
ATOM 845 N N . LYS A 1 109 ? 9.620 -5.007 -9.561 1.00 94.06 109 LYS A N 1
ATOM 846 C CA . LYS A 1 109 ? 10.062 -5.481 -10.882 1.00 94.06 109 LYS A CA 1
ATOM 847 C C . LYS A 1 109 ? 8.999 -5.270 -11.968 1.00 94.06 109 LYS A C 1
ATOM 849 O O . LYS A 1 109 ? 9.360 -5.051 -13.122 1.00 94.06 109 LYS A O 1
ATOM 854 N N . ILE A 1 110 ? 7.717 -5.356 -11.607 1.00 95.31 110 ILE A N 1
ATOM 855 C CA . ILE A 1 110 ? 6.611 -5.143 -12.542 1.00 95.31 110 ILE A CA 1
ATOM 856 C C . ILE A 1 110 ? 6.566 -3.672 -12.958 1.00 95.31 110 ILE A C 1
ATOM 858 O O . ILE A 1 110 ? 6.694 -3.389 -14.146 1.00 95.31 110 ILE A O 1
ATOM 862 N N . GLY A 1 111 ? 6.492 -2.746 -12.003 1.00 94.75 111 GLY A N 1
ATOM 863 C CA . GLY A 1 111 ? 6.419 -1.318 -12.312 1.00 94.75 111 GLY A CA 1
ATOM 864 C C . GLY A 1 111 ? 7.658 -0.802 -13.050 1.00 94.75 111 GLY A C 1
ATOM 865 O O . GLY A 1 111 ? 7.531 -0.172 -14.095 1.00 94.75 111 GLY A O 1
ATOM 866 N N . ILE A 1 112 ? 8.869 -1.112 -12.572 1.00 93.75 112 ILE A N 1
ATOM 867 C CA . ILE A 1 112 ? 10.089 -0.523 -13.147 1.00 93.75 112 ILE A CA 1
ATOM 868 C C . ILE A 1 112 ? 10.500 -1.139 -14.493 1.00 93.75 112 ILE A C 1
ATOM 870 O O . ILE A 1 112 ? 10.892 -0.419 -15.407 1.00 93.75 112 ILE A O 1
ATOM 874 N N . HIS A 1 113 ? 10.439 -2.466 -14.643 1.00 91.00 113 HIS A N 1
ATOM 875 C CA . HIS A 1 113 ? 10.992 -3.134 -15.828 1.00 91.00 113 HIS A CA 1
ATOM 876 C C . HIS A 1 113 ? 9.944 -3.568 -16.839 1.00 91.00 113 HIS A C 1
ATOM 878 O O . HIS A 1 113 ? 10.275 -3.654 -18.018 1.00 91.00 113 HIS A O 1
ATOM 884 N N . ARG A 1 114 ? 8.725 -3.893 -16.399 1.00 90.94 114 ARG A N 1
ATOM 885 C CA . ARG A 1 114 ? 7.667 -4.322 -17.315 1.00 90.94 114 ARG A CA 1
ATOM 886 C C . ARG A 1 114 ? 6.819 -3.144 -17.772 1.00 90.94 114 ARG A C 1
ATOM 888 O O . ARG A 1 114 ? 6.597 -3.034 -18.964 1.00 90.94 114 ARG A O 1
ATOM 895 N N . GLU A 1 115 ? 6.378 -2.291 -16.852 1.00 91.75 115 GLU A N 1
ATOM 896 C CA . GLU A 1 115 ? 5.523 -1.152 -17.198 1.00 91.75 115 GLU A CA 1
ATOM 897 C C . GLU A 1 115 ? 6.337 0.048 -17.694 1.00 91.75 115 GLU A C 1
ATOM 899 O O . GLU A 1 115 ? 6.093 0.564 -18.773 1.00 91.75 115 GLU A O 1
ATOM 904 N N . MET A 1 116 ? 7.352 0.490 -16.948 1.00 92.38 116 MET A N 1
ATOM 905 C CA . MET A 1 116 ? 8.172 1.634 -17.372 1.00 92.38 116 MET A CA 1
ATOM 906 C C . MET A 1 116 ? 9.240 1.285 -18.418 1.00 92.38 116 MET A C 1
ATOM 908 O O . MET A 1 116 ? 9.927 2.182 -18.910 1.00 92.38 116 MET A O 1
ATOM 912 N N . GLU A 1 117 ? 9.450 -0.006 -18.693 1.00 91.12 117 GLU A N 1
ATOM 913 C CA . GLU A 1 117 ? 10.521 -0.515 -19.561 1.00 91.12 117 GLU A CA 1
ATOM 914 C C . GLU A 1 117 ? 11.901 0.099 -19.255 1.00 91.12 117 GLU A C 1
ATOM 916 O O . GLU A 1 117 ? 12.734 0.316 -20.144 1.00 91.12 117 GLU A O 1
ATOM 921 N N . TYR A 1 118 ? 12.164 0.419 -17.984 1.00 89.06 118 TYR A N 1
ATOM 922 C CA . TYR A 1 118 ? 13.389 1.101 -17.605 1.00 89.06 118 TYR A CA 1
ATOM 923 C C . TYR A 1 118 ? 14.600 0.195 -17.866 1.00 89.06 118 TYR A C 1
ATOM 925 O O . TYR A 1 118 ? 14.711 -0.917 -17.337 1.00 89.06 118 TYR A O 1
ATOM 933 N N . LYS A 1 119 ? 15.525 0.703 -18.691 1.00 85.81 119 LYS A N 1
ATOM 934 C CA . LYS A 1 119 ? 16.707 -0.018 -19.197 1.00 85.81 119 LYS A CA 1
ATOM 935 C C . LYS A 1 119 ? 17.976 0.206 -18.362 1.00 85.81 119 LYS A C 1
ATOM 937 O O . LYS A 1 119 ? 19.041 -0.265 -18.751 1.00 85.81 119 LYS A O 1
ATOM 942 N N . GLY A 1 120 ? 17.887 0.914 -17.232 1.00 85.69 120 GLY A N 1
ATOM 943 C CA . GLY A 1 120 ? 19.055 1.346 -16.454 1.00 85.69 120 GLY A CA 1
ATOM 944 C C . GLY A 1 120 ? 19.681 2.644 -16.977 1.00 85.69 120 GLY A C 1
ATOM 945 O O . GLY A 1 120 ? 19.212 3.225 -17.957 1.00 85.69 120 GLY A O 1
ATOM 946 N N . ASN A 1 121 ? 20.777 3.082 -16.349 1.00 86.12 121 ASN A N 1
ATOM 947 C CA . ASN A 1 121 ? 21.586 4.235 -16.780 1.00 86.12 121 ASN A CA 1
ATOM 948 C C . ASN A 1 121 ? 22.451 3.901 -18.011 1.00 86.12 121 ASN A C 1
ATOM 950 O O . ASN A 1 121 ? 23.665 4.100 -18.016 1.00 86.12 121 ASN A O 1
ATOM 954 N N . VAL A 1 122 ? 21.835 3.346 -19.053 1.00 81.44 122 VAL A N 1
ATOM 955 C CA . VAL A 1 122 ? 22.499 3.053 -20.324 1.00 81.44 122 VAL A CA 1
ATOM 956 C C . VAL A 1 122 ? 22.490 4.293 -21.214 1.00 81.44 122 VAL A C 1
ATOM 958 O O . VAL A 1 122 ? 21.455 4.940 -21.382 1.00 81.44 122 VAL A O 1
ATOM 961 N N . MET A 1 123 ? 23.641 4.620 -21.806 1.00 74.44 123 MET A N 1
ATOM 962 C CA . MET A 1 123 ? 23.719 5.673 -22.820 1.00 74.44 123 MET A CA 1
ATOM 963 C C . MET A 1 123 ? 22.873 5.256 -24.021 1.00 74.44 123 MET A C 1
ATOM 965 O O . MET A 1 123 ? 23.138 4.227 -24.649 1.00 74.44 123 MET A O 1
ATOM 969 N N . ARG A 1 124 ? 21.845 6.046 -24.336 1.00 68.44 124 ARG A N 1
ATOM 970 C CA . ARG A 1 124 ? 21.082 5.861 -25.570 1.00 68.44 124 ARG A CA 1
ATOM 971 C C . ARG A 1 124 ? 21.922 6.415 -26.714 1.00 68.44 124 ARG A C 1
ATOM 973 O O . ARG A 1 124 ? 22.342 7.565 -26.658 1.00 68.44 124 ARG A O 1
ATOM 980 N N . LYS A 1 125 ? 22.211 5.569 -27.704 1.00 67.19 125 LYS A N 1
ATOM 981 C CA . LYS A 1 125 ? 23.038 5.920 -28.870 1.00 67.19 125 LYS A CA 1
ATOM 982 C C . LYS A 1 125 ? 22.285 6.747 -29.918 1.00 67.19 125 LYS A C 1
ATOM 984 O O . LYS A 1 125 ? 22.879 7.093 -30.931 1.00 67.19 125 LYS A O 1
ATOM 989 N N . ASP A 1 126 ? 21.032 7.088 -29.635 1.00 64.44 126 ASP A N 1
ATOM 990 C CA . ASP A 1 126 ? 20.131 7.750 -30.566 1.00 64.44 126 ASP A CA 1
ATOM 991 C C . ASP A 1 126 ? 19.788 9.135 -29.994 1.00 64.44 126 ASP A C 1
ATOM 993 O O . ASP A 1 126 ? 18.839 9.288 -29.221 1.00 64.44 126 ASP A O 1
ATOM 997 N N . TRP A 1 127 ? 20.638 10.105 -30.328 1.00 55.28 127 TRP A N 1
ATOM 998 C CA . TRP A 1 127 ? 20.387 11.545 -30.284 1.00 55.28 127 TRP A CA 1
ATOM 999 C C . TRP A 1 127 ? 20.872 12.130 -31.605 1.00 55.28 127 TRP A C 1
ATOM 1001 O O . TRP A 1 127 ? 21.999 11.763 -32.012 1.00 55.28 127 TRP A O 1
#

Foldseek 3Di:
DDDPVVVVVPDPDPPDLDQLPLDDPVLLVLLLVQLCVLFPDDPQANGLSVLCLSSVVRVVLSPDPPPVSSVVSVVLSVVCVVVPLPPCPPPPNSVVSNVSSVVSQCVGCRNVCRRVVPPPPDDDPPD

Mean predicted aligned error: 8.36 Å

pLDDT: mean 85.84, std 19.38, range [36.28, 98.56]

Radius of gyration: 17.35 Å; Cα contacts (8 Å, |Δi|>4): 111; chains: 1; bounding box: 41×50×48 Å

Solvent-accessible surface area (backbone atoms only — not comparable to full-atom values): 7533 Å² total; per-residue (Å²): 134,86,54,77,71,59,66,70,72,74,66,90,65,96,66,76,83,65,63,32,88,74,44,52,71,67,55,43,49,50,46,34,53,55,40,21,72,74,38,50,66,55,99,75,35,73,22,24,58,75,43,40,23,44,53,52,54,40,41,60,53,46,75,46,86,50,63,68,58,52,51,51,50,55,54,41,51,62,46,35,77,76,56,53,72,73,95,31,79,85,39,70,61,50,46,52,52,49,52,52,40,54,52,40,27,53,71,22,71,48,32,32,48,62,55,63,55,55,79,71,100,61,86,74,91,82,124

Sequence (127 aa):
MRSRREVLKLAAGAAGVRPAGFFTREEFRMLDELTEAMIPTDDHSPGARAAGVAAYIAGALDESNDAGLKRRWKAGLKRLSKTGLHGQENHPFFKELKERTVFAYYTSKIGIHREMEYKGNVMRKDW

Nearest PDB structures (foldseek):
  3a9q-assembly1_B  TM=2.162E-01  e=8.925E+00  Glycine max
  7vg4-assembly1_A  TM=1.792E-01  e=8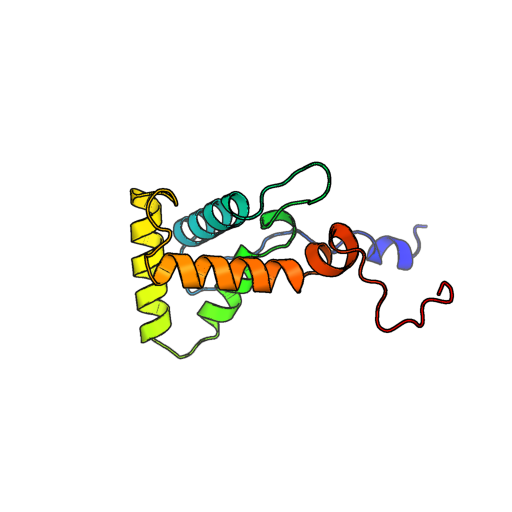.035E+00  Methylorubrum extorquens AM1